Protein AF-A0A7C1F2G8-F1 (afdb_monomer)

Solvent-accessible surface area (backbone atoms only — not comparable to full-atom values): 4478 Å² total; per-residue (Å²): 94,47,43,97,88,73,37,82,60,89,83,76,94,79,53,94,65,67,74,43,80,43,79,48,76,46,76,42,58,84,66,90,79,92,78,69,79,82,32,46,68,70,60,50,56,59,71,43,58,97,38,66,77,45,76,48,78,48,79,47,78,49,57,67,82,129

Radius of gyration: 14.56 Å; Cα contacts (8 Å, |Δi|>4): 82; chains: 1; bounding box: 30×25×39 Å

Structure (mmCIF, N/CA/C/O backbone):
data_AF-A0A7C1F2G8-F1
#
_entry.id   AF-A0A7C1F2G8-F1
#
loop_
_atom_site.group_PDB
_atom_site.id
_atom_site.type_symbol
_atom_site.label_atom_id
_atom_site.label_alt_id
_atom_site.label_comp_id
_atom_site.label_asym_id
_atom_site.label_entity_id
_atom_site.label_seq_id
_atom_site.pdbx_PDB_ins_code
_atom_site.Cartn_x
_atom_site.Cartn_y
_atom_site.Cartn_z
_atom_site.occupancy
_atom_site.B_iso_or_equiv
_atom_site.auth_seq_id
_atom_site.auth_comp_id
_atom_site.auth_asym_id
_atom_site.auth_atom_id
_atom_site.pdbx_PDB_model_num
ATOM 1 N N . GLY A 1 1 ? -8.202 11.125 -3.113 1.00 89.00 1 GLY A N 1
ATOM 2 C CA . GLY A 1 1 ? -6.739 11.195 -2.900 1.00 89.00 1 GLY A CA 1
ATOM 3 C C . GLY A 1 1 ? -5.982 11.197 -4.215 1.00 89.00 1 GLY A C 1
ATOM 4 O O . GLY A 1 1 ? -6.397 10.514 -5.145 1.00 89.00 1 GLY A O 1
ATOM 5 N N . ILE A 1 2 ? -4.898 11.971 -4.293 1.00 93.75 2 ILE A N 1
ATOM 6 C CA . ILE A 1 2 ? -4.063 12.140 -5.495 1.00 93.75 2 ILE A CA 1
ATOM 7 C C . ILE A 1 2 ? -2.824 11.230 -5.433 1.00 93.75 2 ILE A C 1
ATOM 9 O O . ILE A 1 2 ? -2.236 11.058 -4.365 1.00 93.75 2 ILE A O 1
ATOM 13 N N . ASN A 1 3 ? -2.440 10.623 -6.559 1.00 93.62 3 ASN A N 1
ATOM 14 C CA . ASN A 1 3 ? -1.248 9.772 -6.662 1.00 93.62 3 ASN A CA 1
ATOM 15 C C . ASN A 1 3 ? 0.007 10.569 -7.097 1.00 93.62 3 ASN A C 1
ATOM 17 O O . ASN A 1 3 ? -0.083 11.743 -7.455 1.00 93.62 3 ASN A O 1
ATOM 21 N N . ASP A 1 4 ? 1.179 9.926 -7.125 1.00 92.50 4 ASP A N 1
ATOM 22 C CA . ASP A 1 4 ? 2.440 10.573 -7.538 1.00 92.50 4 ASP A CA 1
ATOM 23 C C . ASP A 1 4 ? 2.475 10.957 -9.035 1.00 92.50 4 ASP A C 1
ATOM 25 O O . ASP A 1 4 ? 3.224 11.850 -9.430 1.00 92.50 4 ASP A O 1
ATOM 29 N N . PHE A 1 5 ? 1.619 10.348 -9.867 1.00 93.12 5 PHE A N 1
ATOM 30 C CA . PHE A 1 5 ? 1.373 10.759 -11.259 1.00 93.12 5 PHE A CA 1
ATOM 31 C C . PHE A 1 5 ? 0.438 11.977 -11.372 1.00 93.12 5 PHE A C 1
ATOM 33 O O . PHE A 1 5 ? 0.153 12.428 -12.478 1.00 93.12 5 PHE A O 1
ATOM 40 N N . ARG A 1 6 ? -0.014 12.534 -10.238 1.00 92.94 6 ARG A N 1
ATOM 41 C CA . ARG A 1 6 ? -0.964 13.651 -10.125 1.00 92.94 6 ARG A CA 1
ATOM 42 C C . ARG A 1 6 ? -2.366 13.343 -10.660 1.00 92.94 6 ARG A C 1
ATOM 44 O O . ARG A 1 6 ? -3.070 14.238 -11.117 1.00 92.94 6 ARG A O 1
ATOM 51 N N . GLU A 1 7 ? -2.794 12.088 -10.563 1.00 92.69 7 GLU A N 1
ATOM 52 C CA . GLU A 1 7 ? -4.122 11.636 -10.986 1.00 92.69 7 GLU A CA 1
ATOM 53 C C . GLU A 1 7 ? -4.948 11.099 -9.799 1.00 92.69 7 GLU A C 1
ATOM 55 O O . GLU A 1 7 ? -4.399 10.618 -8.805 1.00 92.69 7 GLU A O 1
ATOM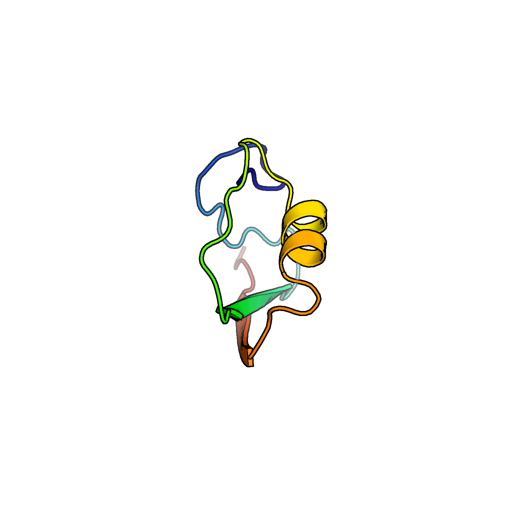 60 N N . TYR A 1 8 ? -6.281 11.118 -9.923 1.00 92.56 8 TYR A N 1
ATOM 61 C CA . TYR A 1 8 ? -7.234 10.572 -8.935 1.00 92.56 8 TYR A CA 1
ATOM 62 C C . TYR A 1 8 ? -7.626 9.107 -9.204 1.00 92.56 8 TYR A C 1
ATOM 64 O O . TYR A 1 8 ? -8.692 8.648 -8.799 1.00 92.56 8 TYR A O 1
ATOM 72 N N . LYS A 1 9 ? -6.779 8.362 -9.921 1.00 94.06 9 LYS A N 1
ATOM 73 C CA . LYS A 1 9 ? -6.997 6.952 -10.279 1.00 94.06 9 LYS A CA 1
ATOM 74 C C . LYS A 1 9 ? -5.791 6.096 -9.904 1.00 94.06 9 LYS A C 1
ATOM 76 O O . LYS A 1 9 ? -4.719 6.599 -9.564 1.00 94.06 9 LYS A O 1
ATOM 81 N N . TYR A 1 10 ? -5.953 4.782 -9.992 1.00 94.50 10 TYR A N 1
ATOM 82 C CA . TYR A 1 10 ? -4.835 3.854 -9.868 1.00 94.50 10 TYR A CA 1
ATOM 83 C C . TYR A 1 10 ? -3.901 3.962 -11.088 1.00 94.50 10 TYR A C 1
ATOM 85 O O . TYR A 1 10 ? -4.352 3.799 -12.219 1.00 94.50 10 TYR A O 1
ATOM 93 N N . GLY A 1 11 ? -2.611 4.240 -10.855 1.00 94.06 11 GLY A N 1
ATOM 94 C CA . GLY A 1 11 ? -1.610 4.422 -11.921 1.00 94.06 11 GLY A CA 1
ATOM 95 C C . GLY A 1 11 ? -0.911 3.137 -12.392 1.00 94.06 11 GLY A C 1
ATOM 96 O O . GLY A 1 11 ? -0.391 3.090 -13.500 1.00 94.06 11 GLY A O 1
ATOM 97 N N . GLY A 1 12 ? -0.927 2.076 -11.583 1.00 93.69 12 GLY A N 1
ATOM 98 C CA . GLY A 1 12 ? -0.358 0.775 -11.945 1.00 93.69 12 GLY A CA 1
ATOM 99 C C . GLY A 1 12 ? 1.182 0.673 -11.984 1.00 93.69 12 GLY A C 1
ATOM 100 O O . GLY A 1 12 ? 1.897 1.664 -11.821 1.00 93.69 12 GLY A O 1
ATOM 101 N N . PRO A 1 13 ? 1.722 -0.550 -12.161 1.00 94.06 13 PRO A N 1
ATOM 102 C CA . PRO A 1 13 ? 3.161 -0.804 -12.271 1.00 94.06 13 PRO A CA 1
ATOM 103 C C . PRO A 1 13 ? 3.795 -0.315 -13.585 1.00 94.06 13 PRO A C 1
ATOM 105 O O . PRO A 1 13 ? 3.438 -0.783 -14.664 1.00 94.06 13 PRO A O 1
ATOM 108 N N . CYS A 1 14 ? 4.819 0.541 -13.506 1.00 92.94 14 CYS A N 1
ATOM 109 C CA . CYS A 1 14 ? 5.674 0.902 -14.647 1.00 92.94 14 CYS A CA 1
ATOM 110 C C . CYS A 1 14 ? 7.162 0.979 -14.235 1.00 92.94 14 CYS A C 1
ATOM 112 O O . CYS A 1 14 ? 7.731 2.069 -14.165 1.00 92.94 14 CYS A O 1
ATOM 114 N N . PRO A 1 15 ? 7.803 -0.154 -13.883 1.00 92.88 15 PRO A N 1
ATOM 115 C CA . PRO A 1 15 ? 9.198 -0.151 -13.457 1.00 92.88 15 PRO A CA 1
ATOM 116 C C . PRO A 1 15 ? 10.120 0.164 -14.653 1.00 92.88 15 PRO A C 1
ATOM 118 O O . PRO A 1 15 ? 9.960 -0.451 -15.713 1.00 92.88 15 PRO A O 1
ATOM 121 N N . PRO A 1 16 ? 11.088 1.092 -14.516 1.00 92.00 16 PRO A N 1
ATOM 122 C CA . PRO A 1 16 ? 12.029 1.421 -15.589 1.00 92.00 16 PRO A CA 1
ATOM 123 C C . PRO A 1 16 ? 13.050 0.298 -15.841 1.00 92.00 16 PRO A C 1
ATOM 125 O O . PRO A 1 16 ? 13.546 0.139 -16.958 1.00 92.00 16 PRO A O 1
ATOM 128 N N . SER A 1 17 ? 13.367 -0.491 -14.814 1.00 93.56 17 SER A N 1
ATOM 129 C CA . SER A 1 17 ? 14.262 -1.645 -14.886 1.00 93.56 17 SER A CA 1
ATOM 130 C C . SER A 1 17 ? 14.043 -2.580 -13.689 1.00 93.56 17 SER A C 1
ATOM 132 O O . SER A 1 17 ? 13.468 -2.188 -12.675 1.00 93.56 17 SER A O 1
ATOM 134 N N . GLY A 1 18 ? 14.499 -3.831 -13.809 1.00 94.06 18 GLY A N 1
ATOM 135 C CA . GLY A 1 18 ? 14.453 -4.812 -12.721 1.00 94.06 18 GLY A CA 1
ATOM 136 C C . GLY A 1 18 ? 13.040 -5.245 -12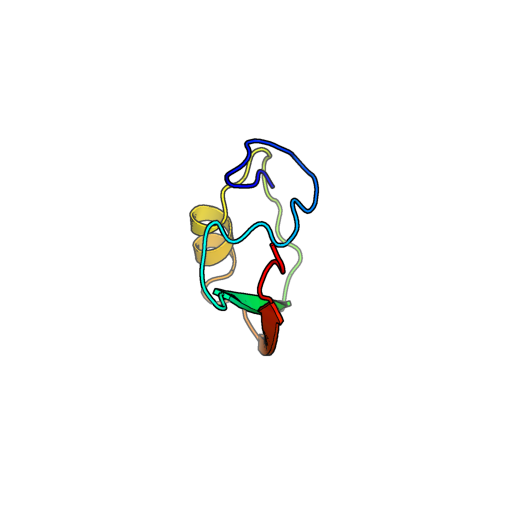.308 1.00 94.06 18 GLY A C 1
ATOM 137 O O . GLY A 1 18 ? 12.068 -5.075 -13.050 1.00 94.06 18 GLY A O 1
ATOM 138 N N . THR A 1 19 ? 12.944 -5.842 -11.119 1.00 96.75 19 THR A N 1
ATOM 139 C CA . THR A 1 19 ? 11.679 -6.241 -10.488 1.00 96.75 19 THR A CA 1
ATOM 140 C C . THR A 1 19 ? 11.381 -5.294 -9.337 1.00 96.75 19 THR A C 1
ATOM 142 O O . THR A 1 19 ? 12.143 -5.218 -8.375 1.00 96.75 19 THR A O 1
ATOM 145 N N . HIS A 1 20 ? 10.262 -4.580 -9.422 1.00 97.38 20 HIS A N 1
ATOM 146 C CA . HIS A 1 20 ? 9.790 -3.711 -8.350 1.00 97.38 20 HIS A CA 1
ATOM 147 C C . HIS A 1 20 ? 8.796 -4.453 -7.449 1.00 97.38 20 HIS A C 1
ATOM 149 O O . HIS A 1 20 ? 8.077 -5.354 -7.889 1.00 97.38 20 HIS A O 1
ATOM 155 N N . ARG A 1 21 ? 8.755 -4.041 -6.178 1.00 97.75 21 ARG A N 1
ATOM 156 C CA . ARG A 1 21 ? 7.791 -4.504 -5.174 1.00 97.75 21 ARG A CA 1
ATOM 157 C C . ARG A 1 21 ? 6.691 -3.461 -5.019 1.00 97.75 21 ARG A C 1
ATOM 159 O O . ARG A 1 21 ? 6.986 -2.301 -4.741 1.00 97.75 21 ARG A O 1
ATOM 166 N N . TYR A 1 22 ? 5.444 -3.881 -5.164 1.00 97.12 22 TYR A N 1
ATOM 167 C CA . TYR A 1 22 ? 4.255 -3.050 -5.024 1.00 97.12 22 TYR A CA 1
ATOM 168 C C . TYR A 1 22 ? 3.506 -3.479 -3.768 1.00 97.12 22 TYR A C 1
ATOM 170 O O . TYR A 1 22 ? 2.976 -4.584 -3.704 1.00 97.12 22 TYR A O 1
ATOM 178 N N . PHE A 1 23 ? 3.500 -2.608 -2.764 1.00 97.56 23 PHE A N 1
ATOM 179 C CA . PHE A 1 23 ? 2.873 -2.855 -1.471 1.00 97.56 23 PHE A CA 1
ATOM 180 C C . PHE A 1 23 ? 1.440 -2.325 -1.495 1.00 97.56 23 PHE A C 1
ATOM 182 O O . PHE A 1 23 ? 1.220 -1.113 -1.537 1.00 97.56 23 PHE A O 1
ATOM 189 N N . PHE A 1 24 ? 0.472 -3.230 -1.465 1.00 97.50 24 PHE A N 1
ATOM 190 C CA . PHE A 1 24 ? -0.943 -2.917 -1.332 1.00 97.50 24 PHE A CA 1
ATOM 191 C C . PHE A 1 24 ? -1.314 -3.043 0.140 1.00 97.50 24 PHE A C 1
ATOM 193 O O . PHE A 1 24 ? -1.269 -4.137 0.698 1.00 97.50 24 PHE A O 1
ATOM 200 N N . LYS A 1 25 ? -1.649 -1.920 0.774 1.00 97.25 25 LYS A N 1
ATOM 201 C CA . LYS A 1 25 ? -1.990 -1.866 2.197 1.00 97.25 25 LYS A CA 1
ATOM 202 C C . LYS A 1 25 ? -3.486 -1.660 2.363 1.00 97.25 25 LYS A C 1
ATOM 204 O O . LYS A 1 25 ? -4.050 -0.755 1.751 1.00 97.25 25 LYS A O 1
ATOM 209 N N . LEU A 1 26 ? -4.100 -2.483 3.202 1.00 97.50 26 LEU A N 1
ATOM 210 C CA . LEU A 1 26 ? -5.499 -2.385 3.589 1.00 97.50 26 LEU A CA 1
ATOM 211 C C . LEU A 1 26 ? -5.574 -2.095 5.087 1.00 97.50 26 LEU A C 1
ATOM 213 O O . LEU A 1 26 ? -4.929 -2.777 5.883 1.00 97.50 26 LEU A O 1
ATOM 217 N N . TYR A 1 27 ? -6.370 -1.099 5.457 1.00 97.50 27 TYR A N 1
ATOM 218 C CA . TYR A 1 27 ? -6.569 -0.681 6.840 1.00 97.50 27 TYR A CA 1
ATOM 219 C C . TYR A 1 27 ? -8.052 -0.773 7.182 1.00 97.50 27 TYR A C 1
ATOM 221 O O . TYR A 1 27 ? -8.891 -0.292 6.422 1.00 97.50 27 TYR A O 1
ATOM 229 N N . ALA A 1 28 ? -8.362 -1.381 8.323 1.00 97.75 28 ALA A N 1
ATOM 230 C CA . ALA A 1 28 ? -9.672 -1.280 8.946 1.00 97.75 28 ALA A CA 1
ATOM 231 C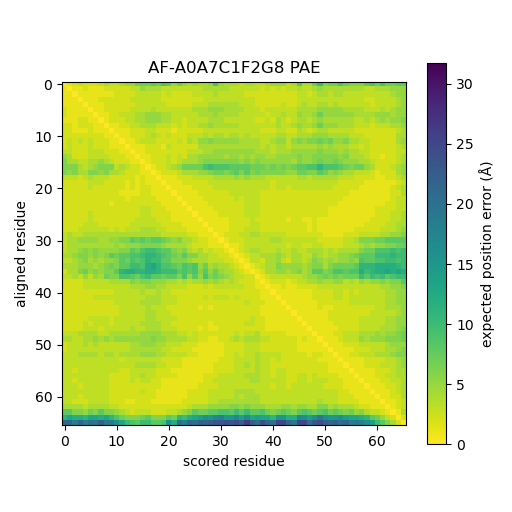 C . ALA A 1 28 ? -9.608 -0.195 10.021 1.00 97.75 28 ALA A C 1
ATOM 233 O O . ALA A 1 28 ?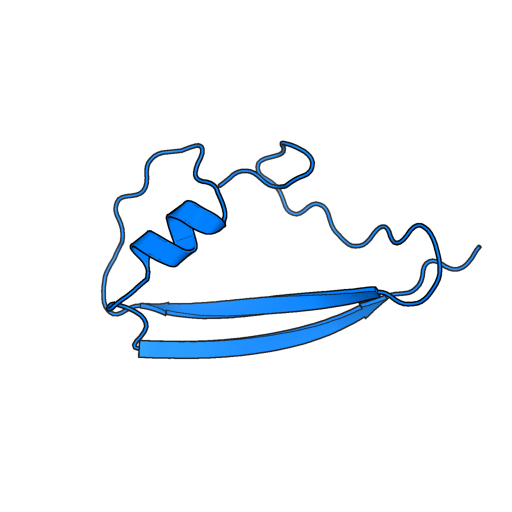 -8.680 -0.193 10.837 1.00 97.75 28 ALA A O 1
ATOM 234 N N . LEU A 1 29 ? -10.583 0.710 10.005 1.00 97.94 29 LEU A N 1
ATOM 235 C CA . LEU A 1 29 ? -10.680 1.830 10.933 1.00 97.94 29 LEU A CA 1
ATOM 236 C C . LEU A 1 29 ? -11.944 1.699 11.781 1.00 97.94 29 LEU A C 1
ATOM 238 O O . LEU A 1 29 ? -12.950 1.169 11.312 1.00 97.94 29 LEU A O 1
ATOM 242 N N . ASP A 1 30 ? -11.898 2.206 13.007 1.00 97.25 30 ASP A N 1
ATOM 243 C CA . ASP A 1 30 ? -13.043 2.237 13.927 1.00 97.25 30 ASP A CA 1
ATOM 244 C C . ASP A 1 30 ? -14.058 3.355 13.628 1.00 97.25 30 ASP A C 1
ATOM 246 O O . ASP A 1 30 ? -15.121 3.418 14.247 1.00 97.25 30 ASP A O 1
ATOM 250 N N . ARG A 1 31 ? -13.753 4.235 12.669 1.00 95.69 31 ARG A N 1
ATOM 251 C CA . ARG A 1 31 ? -14.576 5.395 12.325 1.00 95.69 31 ARG A CA 1
ATOM 252 C C . ARG A 1 31 ? -14.556 5.725 10.840 1.00 95.69 31 ARG A C 1
ATOM 254 O O . ARG A 1 31 ? -13.603 5.431 10.118 1.00 95.69 31 ARG A O 1
ATOM 261 N N . VAL A 1 32 ? -15.581 6.462 10.420 1.00 94.12 32 VAL A N 1
ATOM 262 C CA . VAL A 1 32 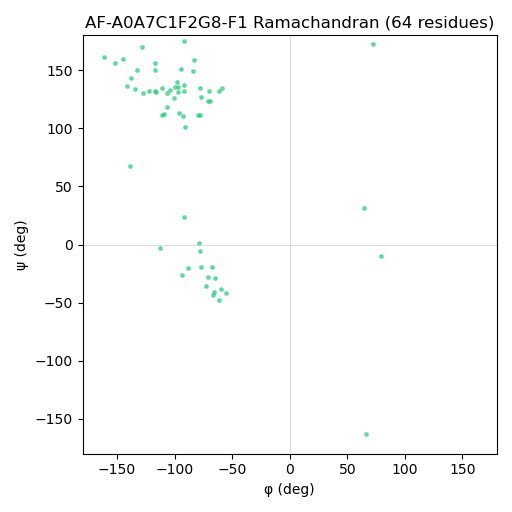? -15.571 7.196 9.151 1.00 94.12 32 VAL A CA 1
ATOM 263 C C . VAL A 1 32 ? -14.742 8.470 9.334 1.00 94.12 32 VAL A C 1
ATOM 265 O O . VAL A 1 32 ? -14.876 9.181 10.337 1.00 94.12 32 VAL A O 1
ATOM 268 N N . MET A 1 33 ? -13.864 8.747 8.373 1.00 90.00 33 MET A N 1
ATOM 269 C CA . MET A 1 33 ? -13.045 9.957 8.344 1.00 90.00 33 MET A CA 1
ATOM 270 C C . MET A 1 33 ? -13.666 10.983 7.400 1.00 90.00 33 MET A C 1
ATOM 272 O O . MET A 1 33 ? -14.048 10.641 6.282 1.00 90.00 33 MET A O 1
ATOM 276 N N . ASP A 1 34 ? -13.719 12.238 7.838 1.00 88.94 34 ASP A N 1
ATOM 277 C CA . ASP A 1 34 ? -14.048 13.374 6.980 1.00 88.94 34 ASP A CA 1
ATOM 278 C C . ASP A 1 34 ? -12.743 13.941 6.404 1.00 88.94 34 ASP A C 1
ATOM 280 O O . ASP A 1 34 ? -11.964 14.591 7.106 1.00 88.94 34 ASP A O 1
ATOM 284 N N . LEU A 1 35 ? -12.450 13.599 5.149 1.00 89.06 35 LEU A N 1
ATOM 285 C CA . LEU A 1 35 ? -11.207 13.959 4.469 1.00 89.06 35 LEU A CA 1
ATOM 286 C C . LEU A 1 35 ? -11.495 14.970 3.360 1.00 89.06 35 LEU A C 1
ATOM 288 O O . LEU A 1 35 ? -12.392 14.770 2.545 1.00 89.06 35 LEU A O 1
ATOM 292 N N . LYS A 1 36 ? -10.681 16.026 3.281 1.00 88.06 36 LYS A N 1
ATOM 293 C CA . LYS A 1 36 ? -10.750 17.009 2.193 1.00 88.06 36 LYS A CA 1
ATOM 294 C C . LYS A 1 36 ? -9.816 16.617 1.052 1.00 88.06 36 LYS A C 1
ATOM 296 O O . LYS A 1 36 ? -8.642 16.336 1.285 1.00 88.06 36 LYS A O 1
ATOM 301 N N . ASP A 1 37 ? -10.323 16.643 -0.178 1.00 85.69 37 ASP A N 1
ATOM 302 C CA . ASP A 1 37 ? -9.508 16.461 -1.380 1.00 85.69 37 ASP A CA 1
ATOM 303 C C . ASP A 1 37 ? -8.838 17.780 -1.837 1.00 85.69 37 ASP A C 1
ATOM 305 O O . ASP A 1 37 ? -9.417 18.855 -1.656 1.00 85.69 37 ASP A O 1
ATOM 309 N N . PRO A 1 38 ? -7.647 17.720 -2.470 1.00 89.25 38 PRO A N 1
ATOM 310 C CA . PRO A 1 38 ? -6.820 16.528 -2.651 1.00 89.25 38 PRO A CA 1
ATOM 311 C C . PRO A 1 38 ? -6.066 16.159 -1.370 1.00 89.25 38 PRO A C 1
ATOM 313 O O . PRO A 1 38 ? -5.305 16.960 -0.833 1.00 89.25 38 PRO A O 1
ATOM 316 N N . ILE A 1 39 ? -6.203 14.908 -0.932 1.00 92.25 39 ILE A N 1
ATOM 317 C CA . ILE A 1 39 ? -5.412 14.369 0.178 1.00 92.25 39 ILE A CA 1
ATOM 318 C C . ILE A 1 39 ? -4.199 13.580 -0.329 1.00 92.25 39 ILE A C 1
ATOM 320 O O . ILE A 1 39 ? -4.313 12.778 -1.265 1.00 92.25 39 ILE A O 1
ATOM 324 N N . SER A 1 40 ? -3.041 13.806 0.298 1.00 92.06 40 SER A N 1
ATOM 325 C CA . SER A 1 40 ? -1.820 13.032 0.066 1.00 92.06 40 SER A CA 1
ATOM 326 C C . SER A 1 40 ? -1.818 11.741 0.890 1.00 92.06 40 SER A C 1
ATOM 328 O O . SER A 1 40 ? -2.475 11.643 1.928 1.00 92.06 40 SER A O 1
ATOM 330 N N . LYS A 1 41 ? -1.019 10.748 0.483 1.00 92.94 41 LYS A N 1
ATOM 331 C CA . LYS A 1 41 ? -0.826 9.525 1.280 1.00 92.94 41 LYS A CA 1
ATOM 332 C C . LYS A 1 41 ? -0.357 9.834 2.708 1.00 92.94 41 LYS A C 1
ATOM 334 O O . LYS A 1 41 ? -0.838 9.214 3.649 1.00 92.94 41 LYS A O 1
ATOM 339 N N . LYS A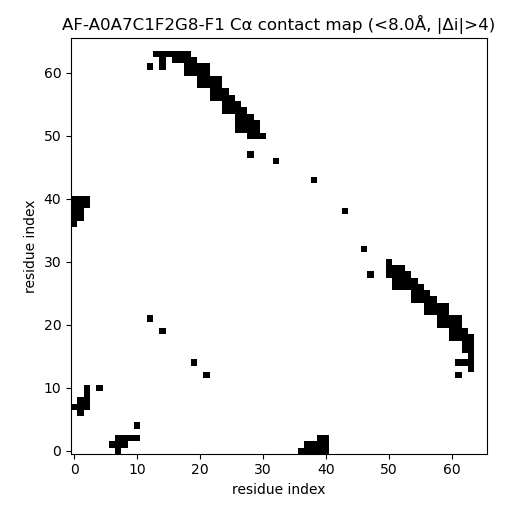 1 42 ? 0.569 10.783 2.868 1.00 92.50 42 LYS A N 1
ATOM 340 C CA . LYS A 1 42 ? 1.158 11.123 4.171 1.00 92.50 42 LYS A CA 1
ATOM 341 C C . LYS A 1 42 ? 0.119 11.715 5.121 1.00 92.50 42 LYS A C 1
ATOM 343 O O . LYS A 1 42 ? 0.121 11.389 6.304 1.00 92.50 42 LYS A O 1
ATOM 348 N N . ASP A 1 43 ? -0.756 12.573 4.609 1.00 93.00 43 ASP A N 1
ATOM 349 C CA . ASP A 1 43 ? -1.806 13.192 5.421 1.00 93.00 43 ASP A CA 1
ATOM 350 C C . ASP A 1 43 ? -2.897 12.178 5.774 1.00 93.00 43 ASP A C 1
ATOM 352 O O . ASP A 1 43 ? -3.377 12.168 6.904 1.00 93.00 43 ASP A O 1
ATOM 356 N N . LEU A 1 44 ? -3.213 11.258 4.854 1.00 94.38 44 LEU A N 1
ATOM 357 C CA . LEU A 1 44 ? -4.100 10.129 5.130 1.00 94.38 44 LEU A CA 1
ATOM 358 C C . LEU A 1 44 ? -3.531 9.211 6.223 1.00 94.38 44 LEU A C 1
ATOM 360 O O . LEU A 1 44 ? -4.245 8.866 7.156 1.00 94.38 44 LEU A O 1
ATOM 364 N N . GLU A 1 45 ? -2.251 8.835 6.139 1.00 94.56 45 GLU A N 1
ATOM 365 C CA . GLU A 1 45 ? -1.595 7.988 7.149 1.00 94.56 45 GLU A CA 1
ATOM 366 C C . GLU A 1 45 ? -1.618 8.630 8.541 1.00 94.56 45 GLU A C 1
ATOM 368 O O . GLU A 1 45 ? -1.884 7.934 9.518 1.00 94.56 45 GLU A O 1
ATOM 373 N N . LYS A 1 46 ? -1.433 9.952 8.628 1.00 94.00 46 LYS A N 1
ATOM 374 C CA . LYS A 1 46 ? -1.591 10.696 9.885 1.00 94.00 46 LYS A CA 1
ATOM 375 C C . LYS A 1 46 ? -3.034 10.714 10.383 1.00 94.00 46 LYS A C 1
ATOM 377 O O . LYS A 1 46 ? -3.262 10.531 11.569 1.00 94.00 46 LYS A O 1
ATOM 382 N N . ALA A 1 47 ? -4.008 10.932 9.500 1.00 94.25 47 ALA A N 1
ATOM 383 C CA . ALA A 1 47 ? -5.421 10.964 9.882 1.00 94.25 47 ALA A CA 1
ATOM 384 C C . ALA A 1 47 ? -5.933 9.601 10.385 1.00 94.25 47 ALA A C 1
ATOM 386 O O . ALA A 1 47 ? -6.839 9.550 11.213 1.00 94.25 47 AL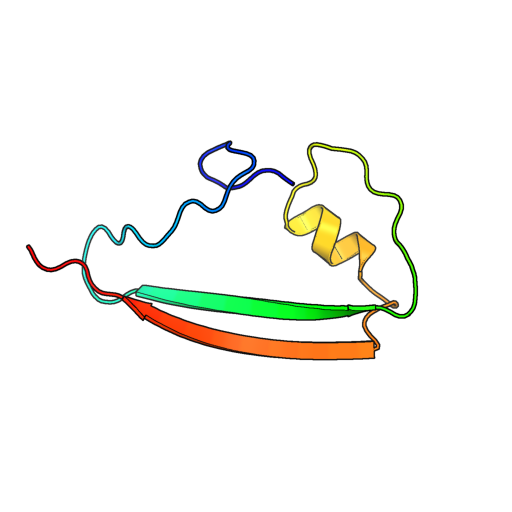A A O 1
ATOM 387 N N . MET A 1 48 ? -5.347 8.503 9.898 1.00 96.19 48 MET A N 1
ATOM 388 C CA . MET A 1 48 ? -5.648 7.145 10.359 1.00 96.19 48 MET A CA 1
ATOM 389 C C . MET A 1 48 ? -4.989 6.800 11.704 1.00 96.19 48 MET A C 1
ATOM 391 O O . MET A 1 48 ? -5.401 5.833 12.345 1.00 96.19 48 MET A O 1
ATOM 395 N N . GLU A 1 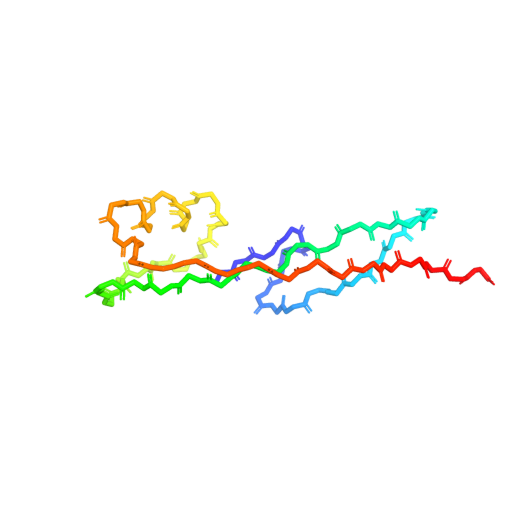49 ? -3.954 7.528 12.131 1.00 93.69 49 GLU A N 1
ATOM 396 C CA . GLU A 1 49 ? -3.213 7.218 13.355 1.00 93.69 49 GLU A CA 1
ATOM 397 C C . GLU A 1 49 ? -4.138 7.226 14.584 1.00 93.69 49 GLU A C 1
ATOM 399 O O . GLU A 1 49 ? -4.991 8.094 14.741 1.00 93.69 49 GLU A O 1
ATOM 404 N N . GLY A 1 50 ? -4.011 6.207 15.438 1.00 95.94 50 GLY A N 1
ATOM 405 C CA . GLY A 1 50 ? -4.901 6.006 16.588 1.00 95.94 50 GLY A CA 1
ATOM 406 C C . GLY A 1 50 ? -6.263 5.372 16.267 1.00 95.94 50 GLY A C 1
ATOM 407 O O . GLY A 1 50 ? -6.942 4.954 17.196 1.00 95.94 50 GLY A O 1
ATOM 408 N N . HIS A 1 51 ? -6.630 5.229 14.988 1.00 96.94 51 HIS A N 1
ATOM 409 C CA . HIS A 1 51 ? -7.920 4.671 14.549 1.00 96.94 51 HIS A CA 1
ATOM 410 C C . HIS A 1 51 ? -7.810 3.321 13.820 1.00 96.94 51 HIS A C 1
ATOM 412 O O . HIS A 1 51 ? -8.822 2.728 13.447 1.00 96.94 51 HIS A O 1
ATOM 418 N N . ILE A 1 52 ? -6.594 2.808 13.597 1.00 97.62 52 ILE A N 1
ATOM 419 C CA . ILE A 1 52 ? -6.365 1.532 12.901 1.00 97.62 52 ILE A CA 1
ATOM 420 C C . ILE A 1 52 ? -6.631 0.358 13.848 1.00 97.62 52 ILE A C 1
ATOM 422 O O . ILE A 1 52 ? -5.838 0.095 14.750 1.00 97.62 52 ILE A O 1
ATOM 426 N N . ILE A 1 53 ? -7.694 -0.403 13.581 1.00 98.12 53 ILE A N 1
ATOM 427 C CA . ILE A 1 53 ? -8.045 -1.618 14.339 1.00 98.12 53 ILE A CA 1
ATOM 428 C C . ILE A 1 53 ? -7.474 -2.896 13.717 1.00 98.12 53 ILE A C 1
ATOM 430 O O . ILE A 1 53 ? -7.220 -3.870 14.421 1.00 98.12 53 ILE A O 1
ATOM 434 N N . ALA A 1 54 ? -7.235 -2.903 12.404 1.00 98.00 54 ALA A N 1
ATOM 435 C CA . ALA A 1 54 ? -6.550 -3.997 11.722 1.00 98.00 54 ALA A CA 1
ATOM 436 C C . ALA A 1 54 ? -5.821 -3.500 10.471 1.00 98.00 54 ALA A C 1
ATOM 438 O O . ALA A 1 54 ? -6.185 -2.488 9.869 1.00 98.00 54 ALA A O 1
ATOM 439 N N . LYS A 1 55 ? -4.794 -4.246 10.059 1.00 97.88 55 LYS A N 1
ATOM 440 C CA . LYS A 1 55 ? -4.031 -3.989 8.837 1.00 97.88 55 LYS A CA 1
ATOM 441 C C . LYS A 1 55 ? -3.743 -5.292 8.103 1.00 97.88 55 LYS A C 1
ATOM 443 O O . LYS A 1 55 ? -3.447 -6.302 8.736 1.00 97.88 55 LYS A O 1
ATOM 448 N N . ALA A 1 56 ? -3.769 -5.241 6.781 1.00 98.00 56 ALA A N 1
ATOM 449 C CA . ALA A 1 56 ? -3.301 -6.309 5.913 1.00 98.00 56 ALA A CA 1
ATOM 450 C C . ALA A 1 56 ? -2.404 -5.725 4.820 1.00 98.00 56 ALA A C 1
ATOM 452 O O . ALA A 1 56 ? -2.570 -4.575 4.408 1.00 98.00 56 ALA A O 1
ATOM 453 N N . GLU A 1 57 ? -1.444 -6.517 4.354 1.00 98.19 57 GLU A N 1
ATOM 454 C CA . GLU A 1 57 ? -0.539 -6.123 3.282 1.00 98.19 57 GLU A CA 1
ATOM 455 C C . GLU A 1 57 ? -0.401 -7.259 2.273 1.00 98.19 57 GLU A C 1
ATOM 457 O O . GLU A 1 57 ? -0.202 -8.416 2.641 1.00 98.19 57 GLU A O 1
ATOM 462 N N . LEU A 1 58 ? -0.499 -6.907 0.995 1.00 98.00 58 LEU A N 1
ATOM 463 C CA . LEU A 1 58 ? -0.191 -7.777 -0.129 1.00 98.00 58 LEU A CA 1
ATOM 464 C C . LEU A 1 58 ? 0.978 -7.170 -0.899 1.00 98.00 58 LEU A C 1
ATOM 466 O O . LEU A 1 58 ? 0.959 -5.987 -1.240 1.00 98.00 58 LEU A O 1
ATOM 470 N N . ILE A 1 59 ? 1.983 -7.985 -1.210 1.00 98.25 59 ILE A N 1
ATOM 471 C CA . ILE A 1 59 ? 3.144 -7.552 -1.988 1.00 98.25 59 ILE A CA 1
ATOM 472 C C . ILE A 1 59 ? 3.071 -8.191 -3.373 1.00 98.25 59 ILE A C 1
ATOM 474 O O . ILE A 1 59 ? 3.225 -9.401 -3.519 1.00 98.25 59 ILE A O 1
ATOM 478 N N . GLY A 1 60 ? 2.855 -7.363 -4.393 1.00 97.31 60 GLY A N 1
ATOM 479 C CA . GLY A 1 60 ? 2.944 -7.757 -5.795 1.00 97.31 60 GLY A CA 1
ATOM 480 C C . GLY A 1 60 ? 4.349 -7.519 -6.340 1.00 97.31 60 GLY A C 1
ATOM 481 O O . GLY A 1 60 ? 4.949 -6.472 -6.092 1.00 97.31 60 GLY A O 1
ATOM 482 N N . LEU A 1 61 ? 4.878 -8.468 -7.105 1.00 97.75 61 LEU A N 1
ATOM 483 C CA . LEU A 1 61 ? 6.131 -8.301 -7.839 1.00 97.75 61 LEU A CA 1
ATOM 484 C C . LEU A 1 61 ? 5.818 -8.073 -9.313 1.00 97.75 61 LEU A C 1
ATOM 486 O O . LEU A 1 61 ? 5.032 -8.816 -9.898 1.00 97.75 61 LEU A O 1
ATOM 490 N N . TYR A 1 62 ?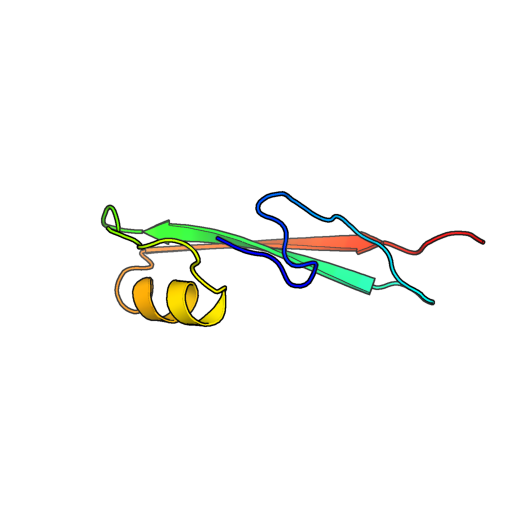 6.444 -7.068 -9.921 1.00 96.75 62 TYR A N 1
ATOM 491 C CA . TYR A 1 62 ? 6.328 -6.852 -11.359 1.00 96.75 62 TYR A CA 1
ATOM 492 C C . TYR A 1 62 ? 7.659 -6.417 -11.959 1.00 96.75 62 TYR A C 1
ATOM 494 O O . TYR A 1 62 ? 8.366 -5.567 -11.415 1.00 96.75 62 TYR A O 1
ATOM 502 N N . SER A 1 63 ? 7.975 -7.006 -13.106 1.00 95.81 63 SER A N 1
ATOM 503 C CA . SER A 1 63 ? 9.077 -6.601 -13.964 1.00 95.81 63 SER A CA 1
ATOM 504 C C . SER A 1 63 ? 8.532 -6.406 -15.366 1.00 95.81 63 SER A C 1
ATOM 506 O O . SER A 1 63 ? 7.817 -7.263 -15.891 1.00 95.81 63 SER A O 1
ATOM 508 N N . ARG A 1 64 ? 8.859 -5.267 -15.974 1.00 92.19 64 ARG A N 1
ATOM 509 C CA . ARG A 1 64 ? 8.470 -4.991 -17.351 1.00 92.19 64 ARG A CA 1
ATOM 510 C C . ARG A 1 64 ? 9.438 -5.735 -18.268 1.00 92.19 64 ARG A C 1
ATOM 512 O O . ARG A 1 64 ? 10.616 -5.387 -18.325 1.00 92.19 64 ARG A O 1
ATOM 519 N N . LYS A 1 65 ? 8.944 -6.761 -18.970 1.00 79.31 65 LYS A N 1
ATOM 520 C CA . LYS A 1 65 ? 9.708 -7.390 -20.055 1.00 79.31 65 LYS A CA 1
ATOM 521 C C . LYS A 1 65 ? 9.960 -6.333 -21.136 1.00 79.31 65 LYS A C 1
ATOM 523 O O . LYS A 1 65 ? 9.045 -5.578 -21.469 1.00 79.31 65 LYS A O 1
ATOM 528 N N . ARG A 1 66 ? 11.212 -6.241 -21.582 1.00 65.50 66 ARG A N 1
ATOM 529 C CA . ARG A 1 66 ? 11.586 -5.447 -22.754 1.00 65.50 66 ARG A CA 1
ATOM 530 C C . ARG A 1 66 ? 11.146 -6.155 -24.023 1.00 65.50 66 ARG A C 1
ATOM 532 O O . ARG A 1 66 ? 11.136 -7.406 -23.998 1.00 65.50 66 ARG A O 1
#

Foldseek 3Di:
DADPVRDPDDPDDDDPFDKDKDKDKDFDFPDDDDDDPPDDPVNVVVSRPPGTPDMDIDIDIDGDDD

Sequence (66 aa):
GINDFREYKYGGPCPPSGTHRYFFKLYALDRVMDLKDPISKKDLEKAMEGHIIAKAELIGLYSRKR

Secondary structure (DSSP, 8-state):
---TTS-SS------SSSEEEEEEEEEEESS----PSSPPHHHHHHHHTTTEEEEEEEEEEEE---

pLDDT: mean 93.9, std 4.93, range [65.5, 98.25]

Mean predicted aligned error: 3.48 Å

Nearest PDB structures (foldseek):
  3n08-assembly1_B  TM=9.483E-01  e=9.023E-05  Chlamydia trachomatis D/UW-3/CX
  6kqr-assembly1_B  TM=3.323E-01  e=6.734E+00  Zymomonas mobilis subsp. mobilis
  9b1d-assembly1_B  TM=3.494E-01  e=8.796E+00  Saccharomyces cerevisiae W303
  6vqw-assembly1_H  TM=2.770E-01  e=7.199E+00  Pseudomonas aeruginosa